Protein AF-A0A6M4WNF9-F1 (afdb_monomer_lite)

Secondary structure (DSSP, 8-state):
-------PPP-TTS---TTHHHHTSHHHHHIIIIIGGGTEEEEEEEETTEEEEEEEEE-SSSPPP---HHHHHHHHHHHHHHHHHHHHHHHHTTS--

Structure (mmCIF, N/CA/C/O backbone):
data_AF-A0A6M4WNF9-F1
#
_entry.id   AF-A0A6M4WNF9-F1
#
loop_
_atom_site.group_PDB
_atom_site.id
_atom_site.type_symbol
_atom_site.label_atom_id
_atom_site.label_alt_id
_atom_site.label_comp_id
_atom_site.label_asym_id
_atom_site.label_entity_id
_atom_site.label_seq_id
_atom_site.pdbx_PDB_ins_code
_atom_site.Cartn_x
_atom_site.Cartn_y
_atom_site.Cartn_z
_atom_site.occupancy
_atom_site.B_iso_or_equiv
_atom_site.auth_seq_id
_atom_site.auth_comp_id
_atom_site.auth_asym_id
_atom_site.auth_atom_id
_atom_site.pdbx_PDB_model_num
ATOM 1 N N . MET A 1 1 ? 7.915 -31.535 2.269 1.00 40.06 1 MET A N 1
ATOM 2 C CA . MET A 1 1 ? 7.086 -31.067 1.140 1.00 40.06 1 MET A CA 1
ATOM 3 C C . MET A 1 1 ? 7.752 -29.823 0.589 1.00 40.06 1 MET A C 1
ATOM 5 O O . MET A 1 1 ? 7.854 -28.842 1.317 1.00 40.06 1 MET A O 1
ATOM 9 N N . ALA A 1 2 ? 8.334 -29.912 -0.607 1.00 42.88 2 ALA A N 1
ATOM 10 C CA . ALA A 1 2 ? 8.930 -28.761 -1.274 1.00 42.88 2 ALA A CA 1
ATOM 11 C C . ALA A 1 2 ? 7.799 -27.782 -1.605 1.00 42.88 2 ALA A C 1
ATOM 13 O O . ALA A 1 2 ? 6.798 -28.192 -2.184 1.00 42.88 2 ALA A O 1
ATOM 14 N N . ARG A 1 3 ? 7.918 -26.525 -1.167 1.00 50.03 3 ARG A N 1
ATOM 15 C CA . ARG A 1 3 ? 7.039 -25.464 -1.658 1.00 50.03 3 ARG A CA 1
ATOM 16 C C . ARG A 1 3 ? 7.316 -25.347 -3.145 1.00 50.03 3 ARG A C 1
ATOM 18 O O . ARG A 1 3 ? 8.469 -25.122 -3.515 1.00 50.03 3 ARG A O 1
ATOM 25 N N . ASP A 1 4 ? 6.281 -25.537 -3.953 1.00 48.03 4 ASP A N 1
ATOM 26 C CA . ASP A 1 4 ? 6.321 -25.245 -5.375 1.00 48.03 4 ASP A CA 1
ATOM 27 C C . ASP A 1 4 ? 6.971 -23.875 -5.544 1.00 48.03 4 ASP A C 1
ATOM 29 O O . ASP A 1 4 ? 6.500 -22.856 -5.031 1.00 48.03 4 ASP A O 1
ATOM 33 N N . SER A 1 5 ? 8.143 -23.873 -6.172 1.00 55.91 5 SER A N 1
ATOM 34 C CA . SER A 1 5 ? 8.745 -22.645 -6.650 1.00 55.91 5 SER A CA 1
ATOM 35 C C . SER A 1 5 ? 7.775 -22.135 -7.701 1.00 55.91 5 SER A C 1
ATOM 37 O O . SER A 1 5 ? 7.770 -22.647 -8.817 1.00 55.91 5 SER A O 1
ATOM 39 N N . ASN A 1 6 ? 6.899 -21.202 -7.318 1.00 51.69 6 ASN A N 1
ATOM 40 C CA . ASN A 1 6 ? 6.010 -20.477 -8.223 1.00 51.69 6 ASN A CA 1
ATOM 41 C C . ASN A 1 6 ? 6.866 -19.611 -9.155 1.00 51.69 6 ASN A C 1
ATOM 43 O O . ASN A 1 6 ? 6.891 -18.386 -9.071 1.00 51.69 6 ASN A O 1
ATOM 47 N N . VAL A 1 7 ? 7.609 -20.270 -10.040 1.00 51.00 7 VAL A N 1
ATOM 48 C CA . VAL A 1 7 ? 8.248 -19.684 -11.205 1.00 51.00 7 VAL A CA 1
ATOM 49 C C . VAL A 1 7 ? 7.141 -19.580 -12.240 1.00 51.00 7 VAL A C 1
ATOM 51 O O . VAL A 1 7 ? 7.022 -20.401 -13.146 1.00 51.00 7 VAL A O 1
ATOM 54 N N . HIS A 1 8 ? 6.254 -18.605 -12.056 1.00 51.00 8 HIS A N 1
ATOM 55 C CA . HIS A 1 8 ? 5.369 -18.223 -13.142 1.00 51.00 8 HIS A CA 1
ATOM 56 C C . HIS A 1 8 ? 6.238 -17.547 -14.208 1.00 51.00 8 HIS A C 1
ATOM 58 O O . HIS A 1 8 ? 6.950 -16.594 -13.876 1.00 51.00 8 HIS A O 1
ATOM 64 N N . PRO A 1 9 ? 6.235 -18.028 -15.465 1.00 53.94 9 PRO A N 1
ATOM 65 C CA . PRO A 1 9 ? 6.876 -17.297 -16.547 1.00 53.94 9 PRO A CA 1
ATOM 66 C C . PRO A 1 9 ? 6.272 -15.893 -16.593 1.00 53.94 9 PRO A C 1
ATOM 68 O O . 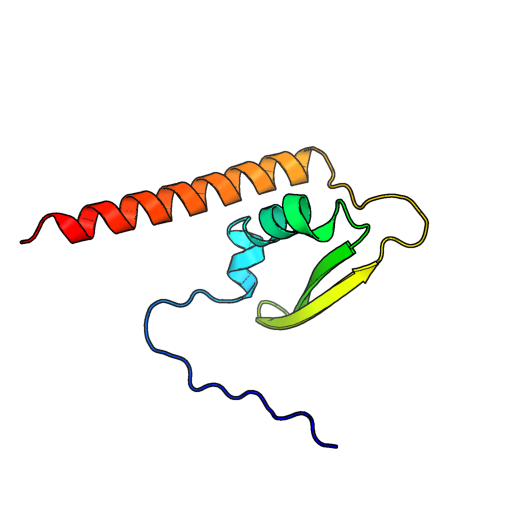PRO A 1 9 ? 5.050 -15.742 -16.566 1.00 53.94 9 PRO A O 1
ATOM 71 N N . ALA A 1 10 ? 7.132 -14.874 -16.590 1.00 53.72 10 ALA A N 1
ATOM 72 C CA . ALA A 1 10 ? 6.702 -13.485 -16.534 1.00 53.72 10 ALA A CA 1
ATOM 73 C C . ALA A 1 10 ? 5.873 -13.150 -17.790 1.00 53.72 10 ALA A C 1
ATOM 75 O O . ALA A 1 10 ? 6.394 -13.279 -18.901 1.00 53.72 10 ALA A O 1
ATOM 76 N N . PRO A 1 11 ? 4.596 -12.753 -17.660 1.00 51.75 11 PRO A N 1
ATOM 77 C CA . PRO A 1 11 ? 3.780 -12.405 -18.816 1.00 51.75 11 PRO A CA 1
ATOM 78 C C . PRO A 1 11 ? 4.192 -11.029 -19.352 1.00 51.75 11 PRO A C 1
ATOM 80 O O . PRO A 1 11 ? 3.809 -10.014 -18.786 1.00 51.75 11 PRO A O 1
ATOM 83 N N . THR A 1 12 ? 4.966 -10.950 -20.434 1.00 62.19 12 THR A N 1
ATOM 84 C CA . THR A 1 12 ? 5.268 -9.667 -21.091 1.00 62.19 12 THR A CA 1
ATOM 85 C C . THR A 1 12 ? 4.160 -9.237 -22.069 1.00 62.19 12 THR A C 1
ATOM 87 O O . THR A 1 12 ? 3.804 -10.045 -22.929 1.00 62.19 12 THR A O 1
ATOM 90 N N . PRO A 1 13 ? 3.704 -7.960 -22.062 1.00 62.38 13 PRO A N 1
ATOM 91 C CA . PRO A 1 13 ? 3.945 -6.916 -21.053 1.00 62.38 13 PRO A CA 1
ATOM 92 C C . PRO A 1 13 ? 2.681 -6.153 -20.596 1.00 62.38 13 PRO A C 1
ATOM 94 O O . PRO A 1 13 ? 1.955 -5.624 -21.427 1.00 62.38 13 PRO A O 1
ATOM 97 N N . ASP A 1 14 ? 2.483 -6.045 -19.274 1.00 69.50 14 ASP A N 1
ATOM 98 C CA . ASP A 1 14 ? 2.066 -4.813 -18.553 1.00 69.50 14 ASP A CA 1
ATOM 99 C C . ASP A 1 14 ? 2.062 -5.053 -17.023 1.00 69.50 14 ASP A C 1
ATOM 101 O O . ASP A 1 14 ? 1.043 -4.938 -16.340 1.00 69.50 14 ASP A O 1
ATOM 105 N N . TYR A 1 15 ? 3.188 -5.501 -16.459 1.00 77.56 15 TYR A N 1
ATOM 106 C CA . TYR A 1 15 ? 3.320 -5.670 -15.007 1.00 77.56 15 TYR A CA 1
ATOM 107 C C . TYR A 1 15 ? 4.329 -4.677 -14.440 1.00 77.56 15 TYR A C 1
ATOM 109 O O . TYR A 1 15 ? 5.395 -4.450 -15.012 1.00 77.56 15 TYR A O 1
ATOM 117 N N . ARG A 1 16 ? 3.995 -4.109 -13.278 1.00 83.81 16 ARG A N 1
ATOM 118 C CA . ARG A 1 16 ? 4.897 -3.262 -12.495 1.00 83.81 16 ARG A CA 1
ATOM 119 C C . ARG A 1 16 ? 5.627 -4.091 -11.429 1.00 83.81 16 ARG A C 1
ATOM 121 O O . ARG A 1 16 ? 5.027 -5.022 -10.885 1.00 83.81 16 ARG A O 1
ATOM 128 N N . PRO A 1 17 ? 6.897 -3.781 -11.117 1.00 87.38 17 PRO A N 1
ATOM 129 C CA . PRO A 1 17 ? 7.626 -4.364 -9.996 1.00 87.38 17 PRO A CA 1
ATOM 130 C C . PRO A 1 17 ? 6.831 -4.328 -8.687 1.00 87.38 17 PRO A C 1
ATOM 132 O O . PRO A 1 17 ? 6.142 -3.357 -8.385 1.00 87.38 17 PRO A O 1
ATOM 135 N N . LEU A 1 18 ? 6.977 -5.364 -7.857 1.00 88.56 18 LEU A N 1
ATOM 136 C CA . LEU A 1 18 ? 6.248 -5.464 -6.587 1.00 88.56 18 LEU A CA 1
ATOM 137 C C . LEU A 1 18 ? 6.577 -4.305 -5.630 1.00 88.56 18 LEU A C 1
ATOM 139 O O . LEU A 1 18 ? 5.699 -3.846 -4.902 1.00 88.56 18 LEU A O 1
ATOM 143 N N . LEU A 1 19 ? 7.816 -3.798 -5.666 1.00 88.62 19 LEU A N 1
ATOM 144 C CA . LEU A 1 19 ? 8.230 -2.642 -4.866 1.00 88.62 19 LEU A CA 1
ATOM 145 C C . LEU A 1 19 ? 7.454 -1.369 -5.242 1.00 88.62 19 LEU A C 1
ATOM 147 O O . LEU A 1 19 ? 7.133 -0.565 -4.363 1.00 88.62 19 LEU A O 1
ATOM 151 N N . GLU A 1 20 ? 7.034 -1.241 -6.506 1.00 91.50 20 GLU A N 1
ATOM 152 C CA . GLU A 1 20 ? 6.214 -0.112 -6.944 1.00 91.50 20 GLU A CA 1
ATOM 153 C C . GLU A 1 20 ? 4.843 -0.091 -6.257 1.00 91.50 20 GLU A C 1
ATOM 155 O O . GLU A 1 20 ? 4.204 0.957 -6.234 1.00 91.50 20 GLU A O 1
ATOM 160 N N . LEU A 1 21 ? 4.368 -1.175 -5.623 1.00 93.56 21 LEU A N 1
ATOM 161 C CA . LEU A 1 21 ? 3.160 -1.107 -4.788 1.00 93.56 21 LEU A CA 1
ATOM 162 C C . LEU A 1 21 ? 3.329 -0.126 -3.620 1.00 93.56 21 LEU A C 1
ATOM 164 O O . LEU A 1 21 ? 2.394 0.619 -3.319 1.00 93.56 21 LEU A O 1
ATOM 168 N N . SER A 1 22 ? 4.500 -0.091 -2.977 1.00 91.94 22 SER A N 1
ATOM 169 C CA . SER A 1 22 ? 4.796 0.893 -1.927 1.00 91.94 22 SER A CA 1
ATOM 170 C C . SER A 1 22 ? 4.908 2.301 -2.506 1.00 91.94 22 SER A C 1
ATOM 172 O O . SER A 1 22 ? 4.277 3.235 -2.008 1.00 91.94 22 SER A O 1
ATOM 174 N N . GLU A 1 23 ? 5.679 2.454 -3.582 1.00 92.38 23 GLU A N 1
ATOM 175 C CA . GLU A 1 23 ? 6.002 3.755 -4.183 1.00 92.38 23 GLU A CA 1
ATOM 176 C C . GLU A 1 23 ? 4.783 4.423 -4.828 1.00 92.38 23 GLU A C 1
ATOM 178 O O . GLU A 1 23 ? 4.595 5.633 -4.724 1.00 92.38 23 GLU A O 1
ATOM 183 N N . SER A 1 24 ? 3.901 3.632 -5.436 1.00 95.44 24 SER A N 1
ATOM 184 C CA . SER A 1 24 ? 2.649 4.097 -6.038 1.00 95.44 24 SER A CA 1
ATOM 185 C C . SER A 1 24 ? 1.571 4.460 -5.015 1.00 95.44 24 SER A C 1
ATOM 187 O O . SER A 1 24 ? 0.538 5.011 -5.392 1.00 95.44 24 SER A O 1
ATOM 189 N N . GLY A 1 25 ? 1.772 4.144 -3.731 1.00 96.31 25 GLY A N 1
ATOM 190 C CA . GLY A 1 25 ? 0.765 4.292 -2.678 1.00 96.31 25 GLY A CA 1
ATOM 191 C C . GLY A 1 25 ? -0.316 3.204 -2.674 1.00 96.31 25 GLY A C 1
ATOM 192 O O . GLY A 1 25 ? -1.177 3.211 -1.796 1.00 96.31 25 GLY A O 1
ATOM 193 N N . LEU A 1 26 ? -0.284 2.237 -3.595 1.00 96.94 26 LEU A N 1
ATOM 194 C CA . LEU A 1 26 ? -1.290 1.172 -3.644 1.00 96.94 26 LEU A CA 1
ATOM 195 C C . LEU A 1 26 ? -1.194 0.214 -2.449 1.00 96.94 26 LEU A C 1
ATOM 197 O O . LEU A 1 26 ? -2.226 -0.206 -1.931 1.00 96.94 26 LEU A O 1
ATOM 201 N N . LEU A 1 27 ? 0.011 -0.075 -1.948 1.00 96.06 27 LEU A N 1
ATOM 202 C CA . LEU A 1 27 ? 0.183 -0.864 -0.725 1.00 96.06 27 LEU A CA 1
ATOM 203 C C . LEU A 1 27 ? -0.425 -0.151 0.487 1.00 96.06 27 LEU A C 1
ATOM 205 O O . LEU A 1 27 ? -1.074 -0.793 1.311 1.00 96.06 27 LEU A O 1
ATOM 209 N N . TRP A 1 28 ? -0.255 1.174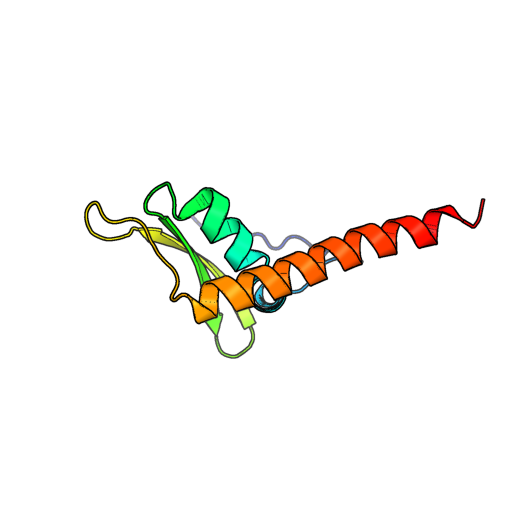 0.576 1.00 96.50 28 TRP A N 1
ATOM 210 C CA . TRP A 1 28 ? -0.913 1.982 1.604 1.00 96.50 28 TRP A CA 1
ATOM 211 C C . TRP A 1 28 ? -2.434 1.856 1.493 1.00 96.50 28 TRP A C 1
ATOM 213 O O . TRP A 1 28 ? -3.082 1.567 2.494 1.00 96.50 28 TRP A O 1
ATOM 223 N N . LEU A 1 29 ? -2.999 1.985 0.288 1.00 97.44 29 LEU A N 1
ATOM 224 C CA . LEU A 1 29 ? -4.447 1.909 0.080 1.00 97.44 29 LEU A CA 1
ATOM 225 C C . LEU A 1 29 ? -5.006 0.539 0.484 1.00 97.44 29 L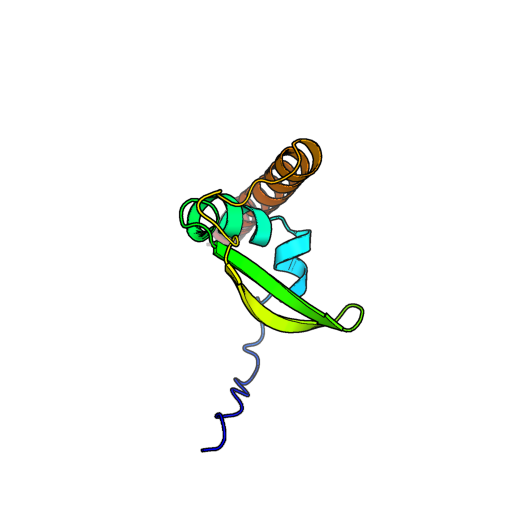EU A C 1
ATOM 227 O O . LEU A 1 29 ? -6.011 0.462 1.193 1.00 97.44 29 LEU A O 1
ATOM 231 N N . ILE A 1 30 ? -4.336 -0.539 0.074 1.00 96.81 30 ILE A N 1
ATOM 232 C CA . ILE A 1 30 ? -4.691 -1.916 0.436 1.00 96.81 30 ILE A CA 1
ATOM 233 C C . ILE A 1 30 ? -4.660 -2.087 1.959 1.00 96.81 30 ILE A C 1
ATOM 235 O O . ILE A 1 30 ? -5.620 -2.577 2.554 1.00 96.81 30 ILE A O 1
ATOM 239 N N . ASN A 1 31 ? -3.589 -1.634 2.609 1.00 95.75 31 ASN A N 1
ATOM 240 C CA . ASN A 1 31 ? -3.467 -1.708 4.058 1.00 95.75 31 ASN A CA 1
ATOM 241 C C . ASN A 1 31 ? -4.544 -0.900 4.777 1.00 95.75 31 ASN A C 1
ATOM 243 O O . ASN A 1 31 ? -5.234 -1.436 5.642 1.00 95.75 31 ASN A O 1
ATOM 247 N N . ARG A 1 32 ? -4.755 0.353 4.370 1.00 94.81 32 ARG A N 1
ATOM 248 C CA . ARG A 1 32 ? -5.710 1.275 4.986 1.00 94.81 32 A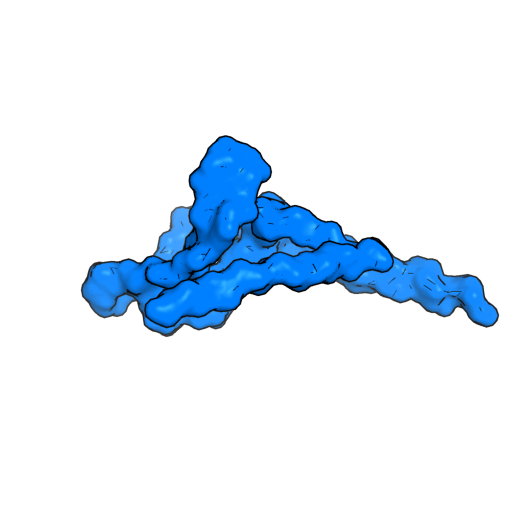RG A CA 1
ATOM 249 C C . ARG A 1 32 ? -7.150 0.766 4.924 1.00 94.81 32 ARG A C 1
ATOM 251 O O . ARG A 1 32 ? -7.905 0.987 5.869 1.00 94.81 32 ARG A O 1
ATOM 258 N N . THR A 1 33 ? -7.529 0.121 3.820 1.00 94.75 33 THR A N 1
ATOM 259 C CA . THR A 1 33 ? -8.919 -0.275 3.537 1.00 94.75 33 THR A CA 1
ATOM 260 C C . THR A 1 33 ? -9.223 -1.724 3.906 1.00 94.75 33 THR A C 1
ATOM 262 O O . THR A 1 33 ? -10.309 -2.017 4.409 1.00 94.75 33 THR A O 1
ATOM 265 N N . VAL A 1 34 ? -8.280 -2.641 3.681 1.00 94.56 34 VAL A N 1
ATOM 266 C CA . VAL A 1 34 ? -8.505 -4.081 3.852 1.00 94.56 34 VAL A CA 1
ATOM 267 C C . VAL A 1 34 ? -7.926 -4.578 5.171 1.00 94.56 34 VAL A C 1
ATOM 269 O O . VAL A 1 34 ? -8.641 -5.211 5.947 1.00 94.56 34 VAL A O 1
ATOM 272 N N . PHE A 1 35 ? -6.652 -4.314 5.447 1.00 94.69 35 PHE A N 1
ATOM 273 C CA . PHE A 1 35 ? -5.948 -5.025 6.517 1.00 94.69 35 PHE A CA 1
ATOM 274 C C . PHE A 1 35 ? -6.019 -4.314 7.870 1.00 94.69 35 PHE A C 1
ATOM 276 O O . PHE A 1 35 ? -6.370 -4.948 8.866 1.00 94.69 35 PHE A O 1
ATOM 283 N N . HIS A 1 36 ? -5.786 -3.002 7.914 1.00 93.06 36 HIS A N 1
ATOM 284 C CA . HIS A 1 36 ? -5.744 -2.238 9.163 1.00 93.06 36 HIS A CA 1
ATOM 285 C C . HIS A 1 36 ? -7.046 -2.334 9.977 1.00 93.06 36 HIS A C 1
ATOM 287 O O . HIS A 1 36 ? -6.954 -2.588 11.178 1.00 93.06 36 HIS A O 1
ATOM 293 N N . PRO A 1 37 ? -8.257 -2.251 9.375 1.00 91.44 37 PRO A N 1
ATOM 294 C CA . PRO A 1 37 ? -9.511 -2.431 10.118 1.00 91.44 37 PRO A CA 1
ATOM 295 C C . PRO A 1 37 ? -9.684 -3.819 10.754 1.00 91.44 37 PRO A C 1
ATOM 297 O O . PRO A 1 37 ? -10.599 -4.014 11.545 1.00 91.44 37 PRO A O 1
ATOM 300 N N . ARG A 1 38 ? -8.845 -4.793 10.382 1.00 91.56 38 ARG A N 1
ATOM 301 C CA . ARG A 1 38 ? -8.862 -6.179 10.872 1.00 91.56 38 ARG A CA 1
ATOM 302 C C . ARG A 1 38 ? -7.680 -6.487 11.799 1.00 91.56 38 ARG A C 1
ATOM 304 O O . ARG A 1 38 ? -7.420 -7.655 12.060 1.00 91.56 38 ARG A O 1
ATOM 311 N N . GLY A 1 39 ? -6.930 -5.470 12.234 1.00 92.19 39 GLY A N 1
ATOM 312 C CA . GLY A 1 39 ? -5.731 -5.661 13.056 1.00 92.19 39 GLY A CA 1
ATOM 313 C C . GLY A 1 39 ? -4.574 -6.332 12.306 1.00 92.19 39 GLY A C 1
ATOM 314 O O . GLY A 1 39 ? -3.711 -6.947 12.926 1.00 92.19 39 GLY A O 1
ATOM 315 N N . LEU A 1 40 ? -4.555 -6.243 10.971 1.00 93.69 40 LEU A N 1
ATOM 316 C CA . LEU A 1 40 ? -3.518 -6.819 10.114 1.00 93.69 40 LEU A CA 1
ATOM 317 C C . LEU A 1 40 ? -2.802 -5.731 9.306 1.00 93.69 40 LEU A C 1
ATOM 319 O O . LEU A 1 40 ? -3.373 -4.685 9.006 1.00 93.69 40 LEU A O 1
ATOM 323 N N . ALA A 1 41 ? -1.576 -6.015 8.883 1.00 94.38 41 ALA A N 1
ATOM 324 C CA . ALA A 1 41 ? -0.842 -5.230 7.902 1.00 94.38 41 ALA A CA 1
ATOM 325 C C . ALA A 1 41 ? -0.123 -6.156 6.916 1.00 94.38 41 ALA A C 1
ATOM 327 O O . ALA A 1 41 ? 0.538 -7.115 7.307 1.00 94.38 41 ALA A O 1
ATOM 328 N N . LEU A 1 42 ? -0.242 -5.857 5.629 1.00 96.12 42 LEU A N 1
ATOM 329 C CA . LEU A 1 42 ? 0.532 -6.457 4.554 1.00 96.12 42 LEU A CA 1
ATOM 330 C C . LEU A 1 42 ? 1.867 -5.722 4.420 1.00 96.12 42 LEU A C 1
ATOM 332 O O . LEU A 1 42 ? 1.898 -4.525 4.127 1.00 96.12 42 LEU A O 1
ATOM 336 N N . ALA A 1 43 ? 2.963 -6.451 4.595 1.00 93.94 43 ALA A N 1
ATOM 337 C CA . ALA A 1 43 ? 4.319 -5.946 4.433 1.00 93.94 43 ALA A CA 1
ATOM 338 C C . ALA A 1 43 ? 5.041 -6.675 3.299 1.00 93.94 43 ALA A C 1
ATOM 340 O O . ALA A 1 43 ? 4.837 -7.871 3.087 1.00 93.94 43 ALA A O 1
ATOM 341 N N . LEU A 1 44 ? 5.915 -5.959 2.593 1.00 93.81 44 LEU A N 1
ATOM 342 C CA . LEU A 1 44 ? 6.818 -6.545 1.607 1.00 93.81 44 LEU A CA 1
ATOM 343 C C . LEU A 1 44 ? 8.126 -6.952 2.292 1.00 93.81 44 LEU A C 1
ATOM 345 O O . LEU A 1 44 ? 8.702 -6.172 3.050 1.00 93.81 44 LEU A O 1
ATOM 349 N N . TYR A 1 45 ? 8.600 -8.166 2.016 1.00 91.81 45 TYR A N 1
ATOM 350 C CA . TYR A 1 45 ? 9.953 -8.578 2.370 1.00 91.81 45 TYR A CA 1
ATOM 351 C C . TYR A 1 45 ? 10.901 -8.088 1.278 1.00 91.81 45 TYR A C 1
ATOM 353 O O . TYR A 1 45 ? 10.774 -8.487 0.118 1.00 91.81 45 TYR A O 1
ATOM 361 N N . GLN A 1 46 ? 11.819 -7.204 1.656 1.00 89.38 46 GLN A N 1
ATOM 362 C CA . GLN A 1 46 ? 12.748 -6.545 0.748 1.00 89.38 46 GLN A CA 1
ATOM 363 C C . GLN A 1 46 ? 14.196 -6.799 1.160 1.00 89.38 46 GLN A C 1
ATOM 365 O O . GLN A 1 46 ? 14.507 -6.828 2.351 1.00 89.38 46 GLN A O 1
ATOM 370 N N . ASP A 1 47 ? 15.062 -6.928 0.160 1.00 86.62 47 ASP A N 1
ATOM 371 C CA . ASP A 1 47 ? 16.512 -6.858 0.298 1.00 86.62 47 ASP A CA 1
ATOM 372 C C . ASP A 1 47 ? 17.029 -5.801 -0.691 1.00 86.62 47 ASP A C 1
ATOM 374 O O . ASP A 1 47 ? 16.833 -5.891 -1.906 1.00 86.62 47 ASP A O 1
ATOM 378 N N . GLY A 1 48 ? 17.599 -4.718 -0.164 1.00 86.75 48 GLY A N 1
ATOM 379 C CA . GLY A 1 48 ? 17.971 -3.545 -0.957 1.00 86.75 48 GLY A CA 1
ATOM 380 C C . GLY A 1 48 ? 16.781 -2.899 -1.682 1.00 86.75 48 GLY A C 1
ATOM 381 O O . GLY A 1 48 ? 15.902 -2.315 -1.056 1.00 86.75 48 GLY A O 1
ATOM 382 N N . GLN A 1 49 ? 16.792 -2.940 -3.016 1.00 84.75 49 GLN A N 1
ATOM 383 C CA . GLN A 1 49 ? 15.735 -2.402 -3.894 1.00 84.75 49 GLN A CA 1
ATOM 384 C C . GLN A 1 49 ? 14.894 -3.512 -4.538 1.00 84.75 49 GLN A C 1
ATOM 386 O O . GLN A 1 49 ? 14.192 -3.289 -5.522 1.00 84.75 49 GLN A O 1
ATOM 391 N N . VAL A 1 50 ? 14.987 -4.731 -4.010 1.00 84.25 50 VAL A N 1
ATOM 392 C CA . VAL A 1 50 ? 14.295 -5.895 -4.552 1.00 84.25 50 VAL A CA 1
ATOM 393 C C . VAL A 1 50 ? 13.296 -6.397 -3.522 1.00 84.25 50 VAL A C 1
ATOM 395 O O . VAL A 1 50 ? 13.651 -6.749 -2.400 1.00 84.25 50 VAL A O 1
ATOM 398 N N . ALA A 1 51 ? 12.023 -6.442 -3.909 1.00 88.56 51 ALA A N 1
ATOM 399 C CA . ALA A 1 51 ? 10.991 -7.103 -3.125 1.00 88.56 51 ALA A CA 1
ATOM 400 C C . ALA A 1 51 ? 10.988 -8.603 -3.464 1.00 88.56 51 ALA A C 1
ATOM 402 O O . ALA A 1 51 ? 10.711 -8.992 -4.597 1.00 88.56 51 ALA A O 1
ATOM 403 N N . HIS A 1 52 ? 11.291 -9.440 -2.475 1.00 88.62 52 HIS A N 1
ATOM 404 C CA . HIS A 1 52 ? 11.384 -10.896 -2.613 1.00 88.62 52 HIS A CA 1
ATOM 405 C C . HIS A 1 52 ? 10.083 -11.619 -2.251 1.00 88.62 52 HIS A C 1
ATOM 407 O O . HIS A 1 52 ? 9.894 -12.778 -2.616 1.00 88.62 52 HIS A O 1
ATOM 413 N N . GLY A 1 53 ? 9.183 -10.960 -1.521 1.00 91.38 53 GLY A N 1
ATOM 414 C CA . GLY A 1 53 ? 7.917 -11.555 -1.112 1.00 91.38 53 GLY A CA 1
ATOM 415 C C . GLY A 1 53 ? 7.081 -10.628 -0.245 1.00 91.38 53 GLY A C 1
ATOM 416 O O . GLY A 1 53 ? 7.317 -9.422 -0.187 1.00 91.38 53 GLY A O 1
ATOM 417 N N . TRP A 1 54 ? 6.101 -11.203 0.444 1.00 95.12 54 TRP A N 1
ATOM 418 C CA . TRP A 1 54 ? 5.208 -10.484 1.346 1.00 95.12 54 TRP A CA 1
ATOM 419 C C . TRP A 1 54 ? 4.871 -11.326 2.577 1.00 95.12 54 TRP A C 1
ATOM 421 O O . TRP A 1 54 ? 5.010 -12.549 2.572 1.00 95.12 54 TRP A O 1
ATOM 431 N N . THR A 1 55 ? 4.429 -10.659 3.637 1.00 95.25 55 THR A N 1
ATOM 432 C CA . THR A 1 55 ? 3.953 -11.290 4.870 1.00 95.25 55 THR A CA 1
ATOM 433 C C . THR A 1 55 ? 2.817 -10.479 5.488 1.00 95.25 55 THR A C 1
ATOM 435 O O . THR A 1 55 ? 2.693 -9.280 5.229 1.00 95.25 55 THR A O 1
ATOM 438 N N . LEU A 1 56 ? 1.994 -11.130 6.312 1.00 95.12 56 LEU A N 1
ATOM 439 C CA . LEU A 1 56 ? 1.008 -10.460 7.154 1.00 95.12 56 LEU A CA 1
ATOM 440 C C . LEU A 1 56 ? 1.565 -10.294 8.565 1.00 95.12 56 LEU A C 1
ATOM 442 O O . LEU A 1 56 ? 2.088 -11.237 9.158 1.00 95.12 56 LEU A O 1
ATOM 446 N N . ILE A 1 57 ? 1.419 -9.090 9.097 1.00 93.56 57 ILE A N 1
ATOM 447 C CA . ILE A 1 57 ? 1.805 -8.716 10.451 1.00 93.56 57 ILE A CA 1
ATOM 448 C C . ILE A 1 57 ? 0.519 -8.458 11.233 1.00 93.56 57 ILE A C 1
ATOM 450 O O . ILE A 1 57 ? -0.358 -7.744 10.753 1.00 93.56 57 ILE A O 1
ATOM 454 N N . GLY A 1 58 ? 0.391 -9.055 12.417 1.00 92.06 58 GLY A N 1
ATOM 455 C CA . GLY A 1 58 ? -0.701 -8.762 13.345 1.00 92.06 58 GLY A CA 1
ATOM 456 C C . GLY A 1 58 ? -0.341 -7.597 14.259 1.00 92.06 58 GLY A C 1
ATOM 457 O O . GLY A 1 58 ? 0.802 -7.507 14.714 1.00 92.06 58 GLY A O 1
ATOM 458 N N . ALA A 1 59 ? -1.300 -6.717 14.534 1.00 84.56 59 ALA A N 1
ATOM 459 C CA . ALA A 1 59 ? -1.157 -5.726 15.586 1.00 84.56 59 ALA A CA 1
ATOM 460 C C . ALA A 1 59 ? -1.228 -6.496 16.906 1.00 84.56 59 ALA A C 1
ATOM 462 O O . ALA A 1 59 ? -2.251 -7.090 17.224 1.00 84.56 59 ALA A O 1
ATOM 463 N N . GLY A 1 60 ? -0.112 -6.639 17.619 1.00 72.81 60 GLY A N 1
ATOM 464 C CA . GLY A 1 60 ? -0.139 -7.321 18.911 1.00 72.81 60 GLY A CA 1
ATOM 465 C C . GLY A 1 60 ? -1.086 -6.582 19.863 1.00 72.81 60 GLY A C 1
ATOM 466 O O . GLY A 1 60 ? -0.852 -5.412 20.143 1.00 72.81 60 GLY A O 1
ATOM 467 N N . GLY A 1 61 ? -2.134 -7.251 20.350 1.00 71.50 61 GLY A N 1
ATOM 468 C CA . GLY A 1 61 ? -3.197 -6.631 21.154 1.00 71.50 61 GLY A CA 1
ATOM 469 C C . GLY A 1 61 ? -4.457 -6.310 20.341 1.00 71.50 61 GLY A C 1
ATOM 470 O O . GLY A 1 61 ? -4.618 -6.791 19.226 1.00 71.50 61 GLY A O 1
ATOM 471 N N . ASP A 1 62 ? -5.365 -5.525 20.922 1.00 64.81 62 ASP A N 1
ATOM 472 C CA . ASP A 1 62 ? -6.676 -5.181 20.331 1.00 64.81 62 ASP A CA 1
ATOM 473 C C . ASP A 1 62 ? -6.659 -3.841 19.560 1.00 64.81 62 ASP A C 1
ATOM 475 O O . ASP A 1 62 ? -7.702 -3.321 19.164 1.00 64.81 62 ASP A O 1
ATOM 479 N N . GLU A 1 63 ? -5.480 -3.242 19.356 1.00 70.56 63 GLU A N 1
ATOM 480 C CA . GLU A 1 63 ? -5.354 -1.930 18.713 1.00 70.56 63 GLU A CA 1
ATOM 481 C C . GLU A 1 63 ? -5.139 -2.050 17.193 1.00 70.56 63 GLU A C 1
ATOM 483 O O . GLU A 1 63 ? -4.199 -2.710 16.750 1.00 70.56 63 GLU A O 1
ATOM 488 N N . PRO A 1 64 ? -5.967 -1.400 16.354 1.00 76.81 64 PRO A N 1
ATOM 489 C CA . PRO A 1 64 ? -5.766 -1.383 14.908 1.00 76.81 64 PRO A CA 1
ATOM 490 C C . PRO A 1 64 ? -4.454 -0.706 14.495 1.00 76.81 64 PRO A C 1
ATOM 492 O O . PRO A 1 64 ? -4.035 0.291 15.085 1.00 76.81 64 PRO A O 1
ATOM 495 N N . PHE A 1 65 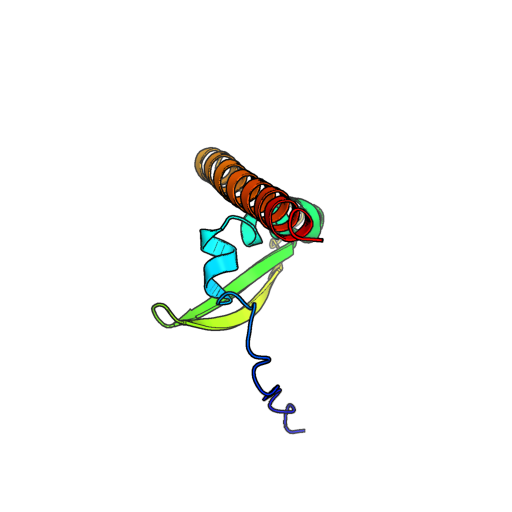? -3.855 -1.163 13.391 1.00 84.50 65 PHE A N 1
ATOM 496 C CA . PHE A 1 65 ? -2.755 -0.429 12.766 1.00 84.50 65 PHE A CA 1
ATOM 497 C C . PHE A 1 65 ? -3.215 0.964 12.321 1.00 84.50 65 PHE A C 1
ATOM 499 O O . PHE A 1 65 ? -4.196 1.119 11.587 1.00 84.50 65 PHE A O 1
ATOM 506 N N . THR A 1 66 ? -2.452 1.986 12.699 1.00 82.38 66 THR A N 1
ATOM 507 C CA . THR A 1 66 ? -2.636 3.362 12.230 1.00 82.38 66 THR A CA 1
ATOM 508 C C . THR A 1 66 ? -1.353 3.860 11.575 1.00 82.38 66 THR A C 1
ATOM 510 O O . THR A 1 66 ? -0.250 3.451 11.938 1.00 82.38 66 THR A O 1
ATOM 513 N N . PHE A 1 67 ? -1.494 4.713 10.562 1.00 83.44 67 PHE A N 1
ATOM 514 C CA . PHE A 1 67 ? -0.357 5.432 9.998 1.00 83.44 67 PHE A CA 1
ATOM 515 C C . PHE A 1 67 ? -0.211 6.784 10.703 1.00 83.44 67 PHE A C 1
ATOM 517 O O . PHE A 1 67 ? -1.226 7.392 11.052 1.00 83.44 67 PHE A O 1
ATOM 524 N N . PRO A 1 68 ? 1.020 7.301 10.863 1.00 88.81 68 PRO A N 1
ATOM 525 C CA . PRO A 1 68 ? 1.220 8.713 11.167 1.00 88.81 68 PRO A CA 1
ATOM 526 C C . PRO A 1 68 ? 0.504 9.587 10.129 1.00 88.81 68 PRO A C 1
ATOM 528 O O . PRO A 1 68 ? 0.499 9.246 8.946 1.00 88.81 68 PRO A O 1
ATOM 531 N N . GLU A 1 69 ? -0.049 10.730 10.542 1.00 89.12 69 GLU A N 1
ATOM 532 C CA . GLU A 1 69 ? -0.845 11.611 9.668 1.00 89.12 69 GLU A CA 1
ATOM 533 C C . GLU A 1 69 ? -0.118 11.979 8.365 1.00 89.12 69 GLU A C 1
ATOM 535 O O . GLU A 1 69 ? -0.692 11.900 7.280 1.00 89.12 69 GLU A O 1
ATOM 540 N N . SER A 1 70 ? 1.176 12.300 8.447 1.00 89.31 70 SER A N 1
ATOM 541 C CA . SER A 1 70 ? 2.006 12.593 7.273 1.00 89.31 70 SER A CA 1
ATOM 542 C C . SER A 1 70 ? 2.096 11.410 6.303 1.00 89.31 70 SER A C 1
ATOM 544 O O . SER A 1 70 ? 1.987 11.588 5.093 1.00 89.31 70 SER A O 1
ATOM 546 N N . THR A 1 71 ? 2.235 10.191 6.831 1.00 87.81 71 THR A N 1
ATOM 547 C CA . THR A 1 71 ? 2.273 8.959 6.031 1.00 87.81 71 THR A CA 1
ATOM 548 C C . THR A 1 71 ? 0.915 8.664 5.399 1.00 87.81 71 THR A C 1
ATOM 550 O O . THR A 1 71 ? 0.871 8.207 4.257 1.00 87.81 71 THR A O 1
ATOM 553 N N . ASP A 1 72 ? -0.185 8.951 6.103 1.00 90.62 72 ASP A N 1
ATOM 554 C CA . ASP A 1 72 ? -1.542 8.763 5.581 1.00 90.62 72 ASP A CA 1
ATOM 555 C C . ASP A 1 72 ? -1.835 9.736 4.428 1.00 90.62 72 ASP A C 1
ATOM 557 O O . ASP A 1 72 ? -2.289 9.321 3.360 1.00 90.62 72 ASP A O 1
ATOM 561 N N . LEU A 1 73 ? -1.479 11.016 4.590 1.00 92.62 73 LEU A N 1
ATOM 562 C CA . LEU A 1 73 ? -1.631 12.043 3.555 1.00 92.62 73 LEU A CA 1
ATOM 563 C C . LEU A 1 73 ? -0.792 11.745 2.307 1.00 92.62 73 LEU A C 1
ATOM 565 O O . LEU A 1 73 ? -1.289 11.854 1.182 1.00 92.62 73 LEU A O 1
ATOM 569 N N . ASP A 1 74 ? 0.476 11.374 2.480 1.00 95.12 74 ASP A N 1
ATOM 570 C CA . ASP A 1 74 ? 1.361 11.066 1.355 1.00 95.12 74 ASP A CA 1
ATOM 571 C C . ASP A 1 74 ? 0.957 9.761 0.660 1.00 95.12 74 ASP A C 1
ATOM 573 O O . ASP A 1 74 ? 0.960 9.681 -0.572 1.00 95.12 74 ASP A O 1
ATOM 577 N N . GLY A 1 75 ? 0.548 8.753 1.436 1.00 93.69 75 GLY A N 1
ATOM 578 C CA . GLY A 1 75 ? -0.026 7.509 0.933 1.00 93.69 75 GLY A CA 1
ATOM 579 C C . GLY A 1 75 ? -1.246 7.765 0.051 1.00 93.69 75 GLY A C 1
ATOM 580 O O . GLY A 1 75 ? -1.271 7.314 -1.098 1.00 93.69 75 GLY A O 1
ATOM 581 N N . PHE A 1 76 ? -2.193 8.569 0.544 1.00 96.38 76 PHE A N 1
ATOM 582 C CA . PHE A 1 76 ? -3.386 8.974 -0.194 1.00 96.38 76 PHE A CA 1
ATOM 583 C C . PHE A 1 76 ? -3.046 9.672 -1.514 1.00 96.38 76 PHE A C 1
ATOM 585 O O . PHE A 1 76 ? -3.513 9.243 -2.570 1.00 96.38 76 PHE A O 1
ATOM 592 N N . LYS A 1 77 ? -2.185 10.699 -1.488 1.00 97.56 77 LYS A N 1
ATOM 593 C CA . LYS A 1 77 ? -1.803 11.459 -2.693 1.00 97.56 77 LYS A CA 1
ATOM 594 C C . LYS A 1 77 ? -1.169 10.571 -3.763 1.00 97.56 77 LYS A C 1
ATOM 596 O O . LYS A 1 77 ? -1.474 10.717 -4.948 1.00 97.56 77 LYS A O 1
ATOM 601 N N . ARG A 1 78 ? -0.279 9.654 -3.367 1.00 97.56 78 ARG A N 1
ATOM 602 C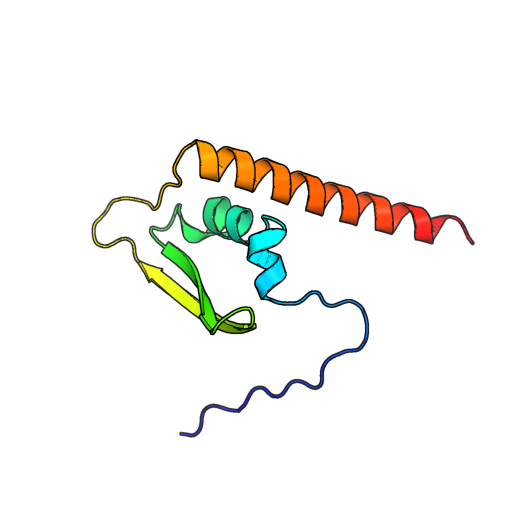 CA . ARG A 1 78 ? 0.376 8.729 -4.307 1.00 97.56 78 ARG A CA 1
ATOM 603 C C . ARG A 1 78 ? -0.627 7.743 -4.898 1.00 97.56 78 ARG A C 1
ATOM 605 O O . ARG A 1 78 ? -0.667 7.594 -6.120 1.00 97.56 78 ARG A O 1
ATOM 612 N N . ALA A 1 79 ? -1.474 7.148 -4.056 1.00 97.50 79 ALA A N 1
ATOM 613 C CA . ALA A 1 79 ? -2.505 6.214 -4.495 1.00 97.50 79 ALA A CA 1
ATOM 614 C C . ALA A 1 79 ? -3.479 6.879 -5.477 1.00 97.50 79 ALA A C 1
ATOM 616 O O . ALA A 1 79 ? -3.722 6.352 -6.562 1.00 97.50 79 ALA A O 1
ATOM 617 N N . GLU A 1 80 ? -3.975 8.072 -5.144 1.00 97.88 80 GLU A N 1
ATOM 618 C CA . GLU A 1 80 ? -4.881 8.837 -5.998 1.00 97.88 80 GLU A CA 1
ATOM 619 C C . GLU A 1 80 ? -4.238 9.172 -7.350 1.00 97.88 80 GLU A C 1
ATOM 621 O O . GLU A 1 80 ? -4.850 8.953 -8.398 1.00 97.88 80 GLU A O 1
ATOM 626 N N . LYS A 1 81 ? -2.984 9.646 -7.351 1.00 96.94 81 LYS A N 1
ATOM 627 C CA . LYS A 1 81 ? -2.237 9.923 -8.587 1.00 96.94 81 LYS A CA 1
ATOM 628 C C . LYS A 1 81 ? -2.130 8.674 -9.464 1.00 96.94 81 LYS A C 1
ATOM 630 O O . LYS A 1 81 ? -2.362 8.759 -10.669 1.00 96.94 81 LYS A O 1
ATOM 635 N N . THR A 1 82 ? -1.806 7.528 -8.868 1.00 95.88 82 THR A N 1
ATOM 636 C CA . THR A 1 82 ? -1.675 6.252 -9.582 1.00 95.88 82 THR A CA 1
ATOM 637 C C . THR A 1 82 ? -3.001 5.806 -10.194 1.00 95.88 82 THR A C 1
ATOM 639 O O . THR A 1 82 ? -3.036 5.428 -11.364 1.00 95.88 82 THR A O 1
ATOM 642 N N . LEU A 1 83 ? -4.097 5.878 -9.433 1.00 95.56 83 LEU A N 1
ATOM 643 C CA . LEU A 1 83 ? -5.427 5.494 -9.912 1.00 95.56 83 LEU A CA 1
ATOM 644 C C . LEU A 1 83 ? -5.903 6.406 -11.049 1.00 95.56 83 LEU A C 1
ATOM 646 O O . LEU A 1 83 ? -6.378 5.912 -12.070 1.00 95.56 83 LEU A O 1
ATOM 650 N N . ARG A 1 84 ? -5.717 7.726 -10.920 1.00 95.94 84 ARG A N 1
ATOM 651 C CA . ARG A 1 84 ? -6.049 8.689 -11.984 1.00 95.94 84 ARG A CA 1
ATOM 652 C C . ARG A 1 84 ? -5.254 8.426 -13.259 1.00 95.94 84 ARG A C 1
ATOM 654 O O . ARG A 1 84 ? -5.827 8.451 -14.343 1.00 95.94 84 ARG A O 1
ATOM 661 N N . ALA A 1 85 ? -3.955 8.152 -13.140 1.00 91.56 85 ALA A N 1
ATOM 662 C CA . ALA A 1 85 ? -3.125 7.825 -14.295 1.00 91.56 85 ALA A CA 1
ATOM 663 C C . ALA A 1 85 ? -3.643 6.577 -15.029 1.00 91.56 85 ALA A C 1
ATOM 665 O O . ALA A 1 85 ? -3.798 6.618 -16.243 1.00 91.56 85 ALA A O 1
ATOM 666 N N . ALA A 1 86 ? -3.989 5.508 -14.304 1.00 90.75 86 ALA A N 1
ATOM 667 C CA . ALA A 1 86 ? -4.521 4.282 -14.905 1.00 90.75 86 ALA A CA 1
ATOM 668 C C . ALA A 1 86 ? -5.857 4.508 -15.642 1.00 90.75 86 ALA A C 1
ATOM 670 O O . ALA A 1 86 ? -6.050 4.014 -16.756 1.00 90.75 86 ALA A O 1
ATOM 671 N N . LEU A 1 87 ? -6.759 5.298 -15.050 1.00 91.69 87 LEU A N 1
ATOM 672 C CA . LEU A 1 87 ? -8.034 5.657 -15.678 1.00 91.69 87 LEU A CA 1
ATOM 673 C C . LEU A 1 87 ? -7.829 6.460 -16.970 1.00 91.69 87 LEU A C 1
ATOM 675 O O . LEU A 1 87 ? -8.465 6.171 -17.981 1.00 91.69 87 LEU A O 1
ATOM 679 N N . ASN A 1 88 ? -6.900 7.416 -16.962 1.00 89.25 88 ASN A N 1
ATOM 680 C CA . ASN A 1 88 ? -6.621 8.252 -18.128 1.00 89.25 88 ASN A CA 1
ATOM 681 C C . ASN A 1 88 ? -5.916 7.472 -19.248 1.00 89.25 88 ASN A C 1
ATOM 683 O O . ASN A 1 88 ? -6.262 7.648 -20.412 1.00 89.25 88 ASN A O 1
ATOM 687 N N . SER A 1 89 ? -4.979 6.577 -18.913 1.00 77.38 89 SER A N 1
ATOM 688 C CA . SER A 1 89 ? -4.277 5.739 -19.900 1.00 77.38 89 SER A CA 1
ATOM 689 C C . SER A 1 89 ? -5.215 4.798 -20.657 1.00 77.38 89 SER A C 1
ATOM 691 O O . SER A 1 89 ? -4.976 4.486 -21.821 1.00 77.38 89 SER A O 1
ATOM 693 N N . THR A 1 90 ? -6.309 4.374 -20.021 1.00 60.62 90 THR A N 1
ATOM 694 C CA . THR A 1 90 ? -7.328 3.526 -20.658 1.00 60.62 90 THR A CA 1
ATOM 695 C C . THR A 1 90 ? -8.157 4.315 -21.683 1.00 60.62 90 THR A C 1
ATOM 697 O O . THR A 1 90 ? -8.630 3.759 -22.674 1.00 60.62 90 THR A O 1
ATOM 700 N N . GLN A 1 91 ? -8.302 5.630 -21.490 1.00 58.31 91 GLN A N 1
ATOM 701 C CA . GLN A 1 91 ? -9.121 6.490 -22.345 1.00 58.31 91 GLN A CA 1
ATOM 702 C C . GLN A 1 91 ? -8.427 6.847 -23.670 1.00 58.31 91 GLN A C 1
ATOM 704 O O . GLN A 1 91 ? -9.094 6.970 -24.695 1.00 58.31 91 GLN A O 1
ATOM 709 N N . THR A 1 92 ? -7.095 6.940 -23.691 1.00 53.41 92 THR A N 1
ATOM 710 C CA . THR A 1 92 ? -6.317 7.272 -24.899 1.00 53.41 92 THR A CA 1
ATOM 711 C C . THR A 1 92 ? -6.252 6.136 -25.923 1.00 53.41 92 THR A C 1
ATOM 713 O O . THR A 1 92 ? -6.110 6.405 -27.109 1.00 53.41 92 THR A O 1
ATOM 716 N N . CYS A 1 93 ? -6.391 4.874 -25.500 1.00 44.81 93 CYS A N 1
ATOM 717 C CA . CYS A 1 93 ? -6.338 3.715 -26.403 1.00 44.81 93 CYS A CA 1
ATOM 718 C C . CYS A 1 93 ? -7.672 3.457 -27.139 1.00 44.81 93 CYS A C 1
ATOM 720 O O . CYS A 1 93 ? -7.718 2.692 -28.094 1.00 44.81 93 CYS A O 1
ATOM 722 N N . SER A 1 94 ? -8.762 4.121 -26.733 1.00 51.72 94 SER A N 1
ATOM 723 C CA . SER A 1 94 ? -10.101 3.942 -27.326 1.00 51.72 94 SER A CA 1
ATOM 724 C C . SER A 1 94 ? -10.435 4.946 -28.446 1.00 51.72 94 SER A C 1
ATOM 726 O O . SER A 1 94 ? -11.578 4.989 -28.888 1.00 51.72 94 SER A O 1
ATOM 728 N N . SER A 1 95 ? -9.480 5.779 -28.886 1.00 49.41 95 SER A N 1
ATOM 729 C CA . SER A 1 95 ? -9.710 6.849 -29.880 1.00 49.41 95 SER A CA 1
ATOM 730 C C . SER A 1 95 ? -9.163 6.552 -31.288 1.00 49.41 95 SER A C 1
ATOM 732 O O . SER A 1 95 ? -9.241 7.420 -32.157 1.00 49.41 95 SER A O 1
ATOM 734 N N . GLU A 1 96 ? -8.631 5.356 -31.535 1.00 43.97 96 GLU A N 1
ATOM 735 C CA . GLU A 1 96 ? -8.225 4.896 -32.871 1.00 43.97 96 GLU A CA 1
ATOM 736 C C . GLU A 1 96 ? -9.043 3.652 -33.254 1.00 43.97 96 GLU A C 1
ATOM 738 O O . GLU A 1 96 ? -8.550 2.527 -33.209 1.00 43.97 96 GLU A O 1
ATOM 743 N N . ALA A 1 97 ? -10.324 3.851 -33.574 1.00 39.16 97 ALA A N 1
ATOM 744 C CA . ALA A 1 97 ? -11.188 2.852 -34.207 1.00 39.16 97 ALA A CA 1
ATOM 745 C C . ALA A 1 97 ? -12.146 3.531 -35.192 1.00 39.16 97 ALA A C 1
ATOM 747 O O . ALA A 1 97 ? -12.693 4.600 -34.831 1.00 39.16 97 ALA A O 1
#

pLDDT: mean 81.7, std 17.51, range [39.16, 97.88]

Radius of gyration: 16.76 Å; chains: 1; bounding box: 29×44×55 Å

Organism: NCBI:txid249586

Sequence (97 aa):
MARDSNVHPAPTPDYRPLLELSESGLLWLINRTVFHPRGLALALYQDGQVAHGWTLIGAGGDEPFTFPESTDLDGFKRAEKTLRAALNSTQTCSSEA

Foldseek 3Di:
DDDPPPPDPDPPDDDDAPLVCVVLLVQVVCQVPPAQVVQKHKDFDDDDSHGPGIDIDGNPDPHGDDDDPVSNVVSVVSNVVNVVVVVVVVVVVPPPD